Protein AF-A0A662RRH2-F1 (afdb_monomer_lite)

Foldseek 3Di:
DVVVCVVVVVVVVVVVVVVVCCVVPDDPDRVDDDFDWDDDLDPPDHDPPTDTDDDPFDLLDQVRLVVPDQDDPQWGWDDDVCFVVLCVVLVFSHWDWTWIDGPVDPGTDIDIRTHDPDPSSDDRPVPVQVVVVHDDPDDDDDDDDDDD

Structure (mmCIF, N/CA/C/O backbone):
data_AF-A0A662RRH2-F1
#
_entry.id   AF-A0A662RRH2-F1
#
loop_
_atom_site.group_PDB
_atom_site.id
_atom_site.type_symbol
_atom_site.label_atom_id
_atom_site.label_alt_id
_atom_site.label_comp_id
_atom_site.label_asym_id
_atom_site.label_entity_id
_atom_site.label_seq_id
_atom_site.pdbx_PDB_ins_code
_atom_site.Cartn_x
_atom_site.Cartn_y
_atom_site.Cartn_z
_atom_site.occupancy
_atom_site.B_iso_or_equiv
_atom_site.auth_seq_id
_atom_site.au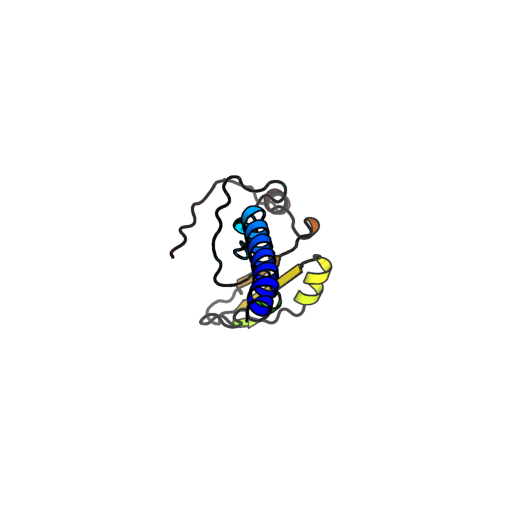th_comp_id
_atom_site.auth_asym_id
_atom_site.auth_atom_id
_atom_site.pdbx_PDB_model_num
ATOM 1 N N . MET A 1 1 ? 13.808 -11.171 -59.773 1.00 53.44 1 MET A N 1
ATOM 2 C CA . MET A 1 1 ? 13.860 -12.049 -58.580 1.00 53.44 1 MET A CA 1
ATOM 3 C C . MET A 1 1 ? 15.165 -11.929 -57.785 1.00 53.44 1 MET A C 1
ATOM 5 O O . MET A 1 1 ? 15.057 -11.710 -56.592 1.00 53.44 1 MET A O 1
ATOM 9 N N . ARG A 1 2 ? 16.370 -11.971 -58.386 1.00 56.31 2 ARG A N 1
ATOM 10 C CA . ARG A 1 2 ? 17.658 -11.872 -57.643 1.00 56.31 2 ARG A CA 1
ATOM 11 C C . ARG A 1 2 ? 17.871 -10.591 -56.809 1.00 56.31 2 ARG A C 1
ATOM 13 O O . ARG A 1 2 ? 18.280 -10.685 -55.663 1.00 56.31 2 ARG A O 1
ATOM 20 N N . ARG A 1 3 ? 17.532 -9.405 -57.332 1.00 57.44 3 ARG A N 1
ATOM 21 C CA . ARG A 1 3 ? 17.676 -8.138 -56.575 1.00 57.44 3 ARG A CA 1
ATOM 22 C C . ARG A 1 3 ? 16.740 -8.036 -55.365 1.00 57.44 3 ARG A C 1
ATOM 24 O O . ARG A 1 3 ? 17.117 -7.483 -54.342 1.00 57.44 3 ARG A O 1
ATOM 31 N N . PHE A 1 4 ? 15.549 -8.628 -55.471 1.00 59.72 4 PHE A N 1
ATOM 32 C CA . PHE A 1 4 ? 14.559 -8.642 -54.394 1.00 59.72 4 PHE A CA 1
ATOM 33 C C . PHE A 1 4 ? 14.983 -9.574 -53.248 1.00 59.72 4 PHE A C 1
ATOM 35 O O . PHE A 1 4 ? 14.686 -9.296 -52.100 1.00 59.72 4 PHE A O 1
ATOM 42 N N . SER A 1 5 ? 15.720 -10.660 -53.506 1.00 62.88 5 SER A N 1
ATOM 43 C CA . SER A 1 5 ? 16.259 -11.471 -52.405 1.00 62.88 5 SER A CA 1
ATOM 44 C C . SER A 1 5 ? 17.433 -10.784 -51.709 1.00 62.88 5 SER A C 1
ATOM 46 O O . SER A 1 5 ? 17.509 -10.819 -50.491 1.00 62.88 5 SER A O 1
ATOM 48 N N . GLU A 1 6 ? 18.331 -10.125 -52.445 1.00 68.56 6 GLU A N 1
ATOM 49 C CA . GLU A 1 6 ? 19.545 -9.522 -51.868 1.00 68.56 6 GLU A CA 1
ATOM 50 C C . GLU A 1 6 ? 19.249 -8.321 -50.958 1.00 68.56 6 GLU A C 1
ATOM 52 O O . GLU A 1 6 ? 19.783 -8.243 -49.848 1.00 68.56 6 GLU A O 1
ATOM 57 N N . GLU A 1 7 ? 18.365 -7.412 -51.381 1.00 68.50 7 GLU A N 1
ATOM 58 C CA . GLU A 1 7 ? 17.992 -6.244 -50.573 1.00 68.50 7 GLU A CA 1
ATOM 59 C C . GLU A 1 7 ? 17.231 -6.654 -49.306 1.00 68.50 7 GLU A C 1
ATOM 61 O O . GLU A 1 7 ? 17.549 -6.189 -48.208 1.00 68.50 7 GLU A O 1
ATOM 66 N N . TYR A 1 8 ? 16.291 -7.595 -49.423 1.00 81.38 8 TYR A N 1
ATOM 67 C CA . TYR A 1 8 ? 15.516 -8.070 -48.279 1.00 81.38 8 TYR A CA 1
ATOM 68 C C . TYR A 1 8 ? 16.349 -8.953 -47.345 1.00 81.38 8 TYR A C 1
ATOM 70 O O . TYR A 1 8 ? 16.210 -8.825 -46.133 1.00 81.38 8 TYR A O 1
ATOM 78 N N . CYS A 1 9 ? 17.272 -9.778 -47.852 1.00 82.50 9 CYS A N 1
ATOM 79 C CA . CYS A 1 9 ? 18.192 -10.548 -47.008 1.00 82.50 9 CYS A CA 1
ATOM 80 C C . CYS A 1 9 ? 19.077 -9.637 -46.152 1.00 82.50 9 CYS A C 1
ATOM 82 O O . CYS A 1 9 ? 19.326 -9.954 -44.990 1.00 82.50 9 CYS A O 1
ATOM 84 N N . ARG A 1 10 ? 19.516 -8.488 -46.683 1.00 84.75 10 ARG A N 1
ATOM 85 C CA . ARG A 1 10 ? 20.304 -7.520 -45.911 1.00 84.75 10 ARG A CA 1
ATOM 86 C C . ARG A 1 10 ? 19.478 -6.875 -44.799 1.00 84.75 10 ARG A C 1
ATOM 88 O O . ARG A 1 10 ? 19.954 -6.784 -43.671 1.00 84.75 10 ARG A O 1
ATOM 95 N N . VAL A 1 11 ? 18.242 -6.474 -45.092 1.00 88.44 11 VAL A N 1
ATOM 96 C CA . VAL A 1 11 ? 17.328 -5.886 -44.095 1.00 88.44 11 VAL A CA 1
ATOM 97 C C . VAL A 1 11 ? 16.951 -6.909 -43.019 1.00 88.44 11 VAL A C 1
ATOM 99 O O . VAL A 1 11 ? 17.036 -6.609 -41.830 1.00 88.44 11 VAL A O 1
ATOM 102 N N . ILE A 1 12 ? 16.611 -8.136 -43.420 1.00 89.69 12 ILE A N 1
ATOM 103 C CA . ILE A 1 12 ? 16.299 -9.243 -42.506 1.00 89.69 12 ILE A CA 1
ATOM 104 C C . ILE A 1 12 ? 17.511 -9.572 -41.629 1.00 89.69 12 ILE A C 1
ATOM 106 O O . ILE A 1 12 ? 17.362 -9.743 -40.422 1.00 89.69 12 ILE A O 1
ATOM 110 N N . GLY A 1 13 ? 18.715 -9.609 -42.207 1.00 91.19 13 GLY A N 1
ATOM 111 C CA . GLY A 1 13 ? 19.950 -9.862 -41.469 1.00 91.19 13 GLY A CA 1
ATOM 112 C C . GLY A 1 13 ? 20.236 -8.798 -40.410 1.00 91.19 13 GLY A C 1
ATOM 113 O O . GLY A 1 13 ? 20.569 -9.141 -39.278 1.00 91.19 13 GLY A O 1
ATOM 114 N N . VAL A 1 14 ? 20.048 -7.516 -40.741 1.00 92.12 14 VAL A N 1
ATOM 115 C CA . VAL A 1 14 ? 20.208 -6.419 -39.772 1.00 92.12 14 VAL A CA 1
ATOM 116 C C . VAL A 1 14 ? 19.163 -6.516 -38.660 1.00 92.12 14 VAL A C 1
ATOM 118 O O . VAL A 1 14 ? 19.530 -6.430 -37.494 1.00 92.12 14 VAL A O 1
ATOM 121 N N . LEU A 1 15 ? 17.892 -6.773 -38.988 1.00 93.00 15 LEU A N 1
ATOM 122 C CA . LEU A 1 15 ? 16.830 -6.930 -37.988 1.00 93.00 15 LEU A CA 1
ATOM 123 C C . LEU A 1 15 ? 17.087 -8.110 -37.041 1.00 93.00 15 LEU A C 1
ATOM 125 O O . LEU A 1 15 ? 16.934 -7.968 -35.828 1.00 93.00 15 LEU A O 1
ATOM 129 N N . LEU A 1 16 ? 17.521 -9.255 -37.576 1.00 94.19 16 LEU A N 1
ATOM 130 C CA . LEU A 1 16 ? 17.886 -10.425 -36.775 1.00 94.19 16 LEU A CA 1
ATOM 131 C C . LEU A 1 16 ? 19.080 -10.131 -35.869 1.00 94.19 16 LEU A C 1
ATOM 133 O O . LEU A 1 16 ? 19.048 -10.476 -34.690 1.00 94.19 16 LEU A O 1
ATOM 137 N N . LEU A 1 17 ? 20.107 -9.454 -36.386 1.00 93.81 17 LEU A N 1
ATOM 138 C CA . LEU A 1 17 ? 21.276 -9.075 -35.599 1.00 93.81 17 LEU A CA 1
ATOM 139 C C . LEU A 1 17 ? 20.898 -8.117 -34.464 1.00 93.81 17 LEU A C 1
ATOM 141 O O . LEU A 1 17 ? 21.334 -8.309 -33.333 1.00 93.81 17 LEU A O 1
ATOM 145 N N . THR A 1 18 ? 20.050 -7.121 -34.730 1.00 92.69 18 THR A N 1
ATOM 146 C CA . THR A 1 18 ? 19.539 -6.214 -33.696 1.00 92.69 18 THR A CA 1
ATOM 147 C C . THR A 1 18 ? 18.756 -6.975 -32.629 1.00 92.69 18 THR A C 1
ATOM 149 O O . THR A 1 18 ? 18.966 -6.737 -31.443 1.00 92.69 18 THR A O 1
ATOM 152 N N . PHE A 1 19 ? 17.906 -7.927 -33.019 1.00 90.94 19 PHE A N 1
ATOM 153 C CA . PHE A 1 19 ? 17.151 -8.748 -32.072 1.00 90.94 19 PHE A CA 1
ATOM 154 C C . PHE A 1 19 ? 18.069 -9.614 -31.196 1.00 90.94 19 PHE A C 1
ATOM 156 O O . PHE A 1 19 ? 17.891 -9.682 -29.981 1.00 90.94 19 PHE A O 1
ATOM 163 N N . VAL A 1 20 ? 19.101 -10.213 -31.795 1.00 91.94 20 VAL A N 1
ATOM 164 C CA . VAL A 1 20 ? 20.121 -11.001 -31.090 1.00 91.94 20 VAL A CA 1
ATOM 165 C C . VAL A 1 20 ? 20.913 -10.138 -30.107 1.00 91.94 20 VAL A C 1
ATOM 167 O O . VAL A 1 20 ? 21.099 -10.548 -28.964 1.00 91.94 20 VAL A O 1
ATOM 170 N N . ILE A 1 21 ? 21.327 -8.931 -30.505 1.00 90.88 21 ILE A N 1
ATOM 171 C CA . ILE A 1 21 ? 22.017 -7.978 -29.621 1.00 90.88 21 ILE A CA 1
ATOM 172 C C . ILE A 1 21 ? 21.102 -7.572 -28.462 1.00 90.88 21 ILE A C 1
ATOM 174 O O . ILE A 1 21 ? 21.534 -7.601 -27.314 1.00 90.88 21 ILE A O 1
ATOM 178 N N . ILE A 1 22 ? 19.832 -7.255 -28.727 1.00 86.44 22 ILE A N 1
ATOM 179 C CA . ILE A 1 22 ? 18.872 -6.929 -27.667 1.00 86.44 22 ILE A CA 1
ATOM 180 C C . ILE A 1 22 ? 18.759 -8.093 -26.682 1.00 86.44 22 ILE A C 1
ATOM 182 O O . ILE A 1 22 ? 18.821 -7.851 -25.486 1.00 86.44 22 ILE A O 1
ATOM 186 N N . ILE A 1 23 ? 18.660 -9.344 -27.137 1.00 84.00 23 ILE A N 1
ATOM 187 C CA . ILE A 1 23 ? 18.561 -10.506 -26.239 1.00 84.00 23 ILE A CA 1
ATOM 188 C C . ILE A 1 23 ? 19.855 -10.742 -25.450 1.00 84.00 23 ILE A C 1
ATOM 190 O O . ILE A 1 23 ? 19.785 -11.013 -24.257 1.00 84.00 23 ILE A O 1
ATOM 194 N N . LEU A 1 24 ? 21.022 -10.628 -26.090 1.00 84.38 24 LEU A N 1
ATOM 195 C CA . LEU A 1 24 ? 22.327 -10.840 -25.450 1.00 84.38 24 LEU A CA 1
ATOM 196 C C . LEU A 1 24 ? 22.642 -9.790 -24.383 1.00 84.38 24 LEU A C 1
ATOM 198 O O . LEU A 1 24 ? 23.256 -10.115 -23.370 1.00 84.38 24 LEU A O 1
ATOM 202 N N . PHE A 1 25 ? 22.246 -8.539 -24.622 1.00 81.44 25 PHE A N 1
ATOM 203 C CA . PHE A 1 25 ? 22.524 -7.420 -23.721 1.00 81.44 25 PHE A CA 1
ATOM 204 C C . PHE A 1 25 ? 21.362 -7.083 -22.785 1.00 81.44 25 PHE A C 1
ATOM 206 O O . PHE A 1 25 ? 21.538 -6.294 -21.858 1.00 81.44 25 PHE A O 1
ATOM 213 N N . SER A 1 26 ? 20.187 -7.679 -22.985 1.00 72.50 26 SER A N 1
ATOM 214 C CA . SER A 1 26 ? 19.101 -7.585 -22.017 1.00 72.50 26 SER A CA 1
ATOM 215 C C . SER A 1 26 ? 19.284 -8.631 -20.931 1.00 72.50 26 SER A C 1
ATOM 217 O O . SER A 1 26 ? 19.514 -9.809 -21.195 1.00 72.50 26 SER A O 1
ATOM 219 N N . THR A 1 27 ? 19.094 -8.228 -19.682 1.00 62.97 27 THR A N 1
ATOM 220 C CA . THR A 1 27 ? 18.923 -9.194 -18.600 1.00 62.97 27 THR A CA 1
ATOM 221 C C . THR A 1 27 ? 17.534 -9.844 -18.697 1.00 62.97 27 THR A C 1
ATOM 223 O O . THR A 1 27 ? 16.592 -9.218 -19.196 1.00 62.97 27 THR A O 1
ATOM 226 N N . PRO A 1 28 ? 17.336 -11.071 -18.174 1.00 60.78 28 PRO A N 1
ATOM 227 C CA . PRO A 1 28 ? 16.010 -11.698 -18.106 1.00 60.78 28 PRO A CA 1
ATOM 228 C C . PRO A 1 28 ? 14.945 -10.804 -17.445 1.00 60.78 28 PRO A C 1
ATOM 230 O O . PRO A 1 28 ? 13.773 -10.849 -17.815 1.00 60.78 28 PRO A 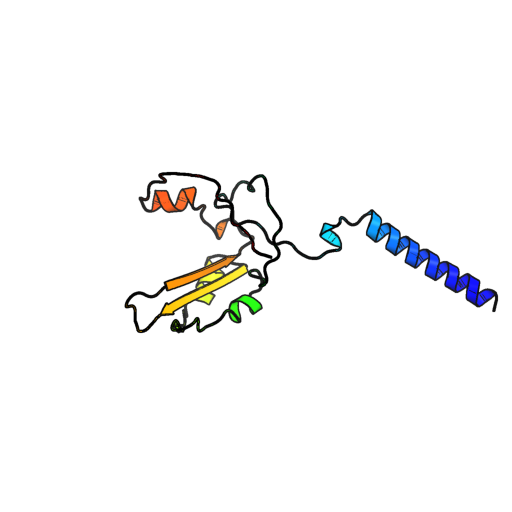O 1
ATOM 233 N N . SER A 1 29 ? 15.370 -9.936 -16.521 1.00 53.53 29 SER A N 1
ATOM 234 C CA . SER A 1 29 ? 14.537 -8.939 -15.840 1.00 53.53 29 SER A CA 1
ATOM 235 C C . SER A 1 29 ? 14.117 -7.740 -16.705 1.00 53.53 29 SER A C 1
ATOM 237 O O . SER A 1 29 ? 13.190 -7.028 -16.326 1.00 53.53 29 SER A O 1
ATOM 239 N N . MET A 1 30 ? 14.762 -7.505 -17.855 1.00 58.88 30 MET A N 1
ATOM 240 C CA . MET A 1 30 ? 14.405 -6.444 -18.809 1.00 58.88 30 MET A CA 1
ATOM 241 C C . MET A 1 30 ? 13.391 -6.906 -19.867 1.00 58.88 30 MET A C 1
ATOM 243 O O . MET A 1 30 ? 12.621 -6.084 -20.359 1.00 58.88 30 MET A O 1
ATOM 247 N N . ILE A 1 31 ? 13.366 -8.203 -20.207 1.00 59.72 31 ILE A N 1
ATOM 248 C CA . ILE A 1 31 ? 12.475 -8.769 -21.241 1.00 59.72 31 ILE A CA 1
ATOM 249 C C . ILE A 1 31 ? 11.162 -9.291 -20.635 1.00 59.72 31 ILE A C 1
ATOM 251 O O . ILE A 1 31 ? 10.097 -9.121 -21.229 1.00 59.72 31 ILE A O 1
ATOM 255 N N . LEU A 1 32 ? 11.200 -9.900 -19.443 1.00 56.91 32 LEU A N 1
ATOM 256 C CA . LEU A 1 32 ? 9.997 -10.327 -18.723 1.00 56.91 32 LEU A CA 1
ATOM 257 C C . LEU A 1 32 ? 9.619 -9.269 -17.680 1.00 56.91 32 LEU A C 1
ATOM 259 O O . LEU A 1 32 ? 10.307 -9.073 -16.682 1.00 56.91 32 LEU A O 1
ATOM 263 N N . ALA A 1 33 ? 8.510 -8.568 -17.917 1.00 49.69 33 ALA A N 1
ATOM 264 C CA . ALA A 1 33 ? 8.090 -7.451 -17.084 1.00 49.69 33 ALA A CA 1
ATOM 265 C C . ALA A 1 33 ? 7.739 -7.845 -15.629 1.00 49.69 33 ALA A C 1
ATOM 267 O O . ALA A 1 33 ? 6.796 -8.594 -15.381 1.00 49.69 33 ALA A O 1
ATOM 268 N N . LYS A 1 34 ? 8.432 -7.148 -14.716 1.00 51.75 34 LYS A N 1
ATOM 269 C CA . LYS A 1 34 ? 7.946 -6.469 -13.495 1.00 51.75 34 LYS A CA 1
ATOM 270 C C . LYS A 1 34 ? 7.593 -7.330 -12.277 1.00 51.75 34 LYS A C 1
ATOM 272 O O . LYS A 1 34 ? 6.446 -7.679 -12.014 1.00 51.75 34 LYS A O 1
ATOM 277 N N . SER A 1 35 ? 8.624 -7.533 -11.464 1.00 45.88 35 SER A N 1
ATOM 278 C CA . SER A 1 35 ? 8.574 -7.862 -10.041 1.00 45.88 35 SER A CA 1
ATOM 279 C C . SER A 1 35 ? 8.184 -6.664 -9.164 1.00 45.88 35 SER A C 1
ATOM 281 O O . SER A 1 35 ? 8.615 -5.544 -9.437 1.00 45.88 35 SER A O 1
ATOM 283 N N . VAL A 1 36 ? 7.465 -6.912 -8.063 1.00 53.44 36 VAL A N 1
ATOM 284 C CA . VAL A 1 36 ? 7.284 -5.953 -6.956 1.00 53.44 36 VAL A CA 1
ATOM 285 C C . VAL A 1 36 ? 7.956 -6.484 -5.687 1.00 53.44 36 VAL A C 1
ATOM 287 O O . VAL A 1 36 ? 8.004 -7.691 -5.450 1.00 53.44 36 VAL A O 1
ATOM 290 N N . THR A 1 37 ? 8.500 -5.534 -4.932 1.00 50.44 37 THR A N 1
ATOM 291 C CA . THR A 1 37 ? 9.424 -5.632 -3.801 1.00 50.44 37 THR A CA 1
ATOM 292 C C . THR A 1 37 ? 8.810 -6.234 -2.537 1.00 50.44 37 THR A C 1
ATOM 294 O O . THR A 1 37 ? 7.630 -6.054 -2.234 1.00 50.44 37 THR A O 1
ATOM 297 N N . THR A 1 38 ? 9.652 -6.917 -1.767 1.00 52.09 38 THR A N 1
ATOM 298 C CA . THR A 1 38 ? 9.361 -7.433 -0.427 1.00 52.09 38 THR A CA 1
ATOM 299 C C . THR A 1 38 ? 9.035 -6.317 0.572 1.00 52.09 38 THR A C 1
ATOM 301 O O . THR A 1 38 ? 9.653 -5.254 0.552 1.00 52.09 38 THR A O 1
ATOM 304 N N . ILE A 1 39 ? 8.099 -6.577 1.493 1.00 53.12 39 ILE A N 1
ATOM 305 C CA . ILE A 1 39 ? 7.789 -5.686 2.620 1.00 53.12 39 ILE A CA 1
ATOM 306 C C . ILE A 1 39 ? 8.861 -5.901 3.695 1.00 53.12 39 ILE A C 1
ATOM 308 O O . ILE A 1 39 ? 8.756 -6.802 4.524 1.00 53.12 39 ILE A O 1
ATOM 312 N N . GLY A 1 40 ? 9.923 -5.099 3.651 1.00 55.97 40 GLY A N 1
ATOM 313 C CA . GLY A 1 40 ? 10.868 -4.964 4.755 1.00 55.97 40 GLY A CA 1
ATOM 314 C C . GLY A 1 40 ? 10.373 -3.906 5.739 1.00 55.97 40 GLY A C 1
ATOM 315 O O . GLY A 1 40 ? 9.940 -2.834 5.326 1.00 55.97 40 GLY A O 1
ATOM 316 N N . ALA A 1 41 ? 10.437 -4.188 7.042 1.00 59.41 41 ALA A N 1
ATOM 317 C CA . ALA A 1 41 ? 10.204 -3.166 8.065 1.00 59.41 41 ALA A CA 1
ATOM 318 C C . ALA A 1 41 ? 11.395 -2.196 8.199 1.00 59.41 41 ALA A C 1
ATOM 320 O O . ALA A 1 41 ? 11.252 -1.134 8.790 1.00 59.41 41 ALA A O 1
ATOM 321 N N . GLU A 1 42 ? 12.566 -2.544 7.659 1.00 64.31 42 GLU A N 1
ATOM 322 C CA . GLU A 1 42 ? 13.736 -1.667 7.6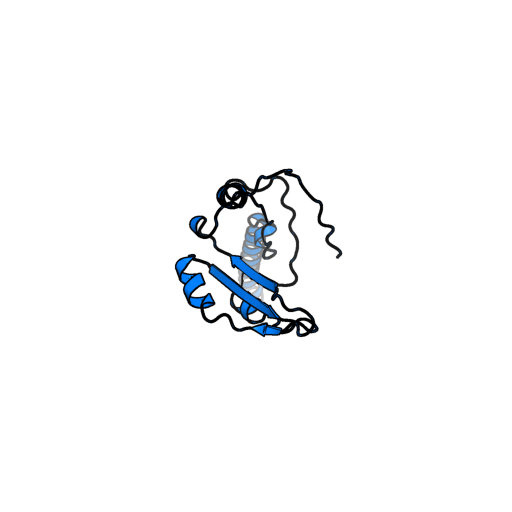28 1.00 64.31 42 GLU A CA 1
ATOM 323 C C . GLU A 1 42 ? 13.774 -0.888 6.306 1.00 64.31 42 GLU A C 1
ATOM 325 O O . GLU A 1 42 ? 13.771 -1.478 5.228 1.00 64.31 42 GLU A O 1
ATOM 330 N N . LEU A 1 43 ? 13.810 0.444 6.393 1.00 63.22 43 LEU A N 1
ATOM 331 C CA . LEU A 1 43 ? 13.822 1.347 5.232 1.00 63.22 43 LEU A CA 1
ATOM 332 C C . LEU A 1 43 ? 15.243 1.617 4.714 1.00 63.22 43 LEU A C 1
ATOM 334 O O . LEU A 1 43 ? 15.425 2.087 3.588 1.00 63.22 43 LEU A O 1
ATOM 338 N N . SER A 1 44 ? 16.253 1.379 5.553 1.00 58.88 44 SER A N 1
ATOM 339 C CA . SER A 1 44 ? 17.636 1.781 5.289 1.00 58.88 44 SER A CA 1
ATOM 340 C C . SER A 1 44 ? 18.404 0.744 4.470 1.00 58.88 44 SER A C 1
ATOM 342 O O . SER A 1 44 ? 19.242 1.121 3.651 1.00 58.88 44 SER A O 1
ATOM 344 N N . HIS A 1 45 ? 18.097 -0.543 4.653 1.00 58.09 45 HIS A N 1
ATOM 345 C CA . HIS A 1 45 ? 18.779 -1.664 4.007 1.00 58.09 45 HIS A 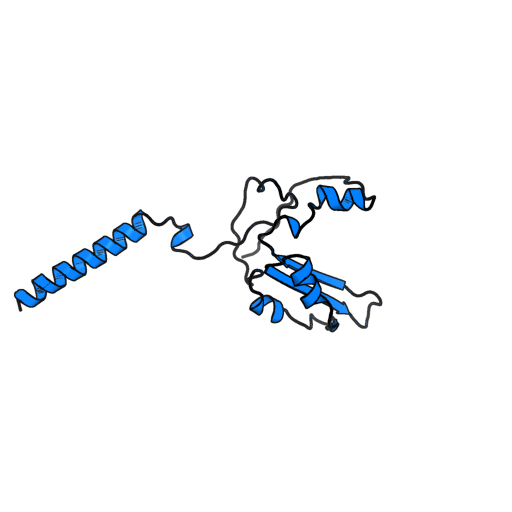CA 1
ATOM 346 C C . HIS A 1 45 ? 17.749 -2.683 3.504 1.00 58.09 45 HIS A C 1
ATOM 348 O O . HIS A 1 45 ? 16.834 -3.046 4.241 1.00 58.09 45 HIS A O 1
ATOM 354 N N . GLY A 1 46 ? 17.907 -3.148 2.260 1.00 56.19 46 GLY A N 1
ATOM 355 C CA . GLY A 1 46 ? 17.086 -4.229 1.705 1.00 56.19 46 GLY A CA 1
ATOM 356 C C . GLY A 1 46 ? 17.290 -5.527 2.487 1.00 56.19 46 GLY A C 1
ATOM 357 O O . GLY A 1 46 ? 18.395 -5.814 2.959 1.00 56.19 46 GLY A O 1
ATOM 358 N N . ALA A 1 47 ? 16.227 -6.310 2.655 1.00 57.72 47 ALA A N 1
ATOM 359 C CA . ALA A 1 47 ? 16.325 -7.588 3.345 1.00 57.72 47 ALA A CA 1
ATOM 360 C C . ALA A 1 47 ? 17.154 -8.566 2.496 1.00 57.72 47 ALA A C 1
ATOM 362 O O . ALA A 1 47 ? 16.891 -8.758 1.313 1.00 57.72 47 ALA A O 1
ATOM 363 N N . SER A 1 48 ? 18.162 -9.216 3.083 1.00 54.25 48 SER A N 1
ATOM 364 C CA . SER A 1 48 ? 18.928 -10.243 2.371 1.00 54.25 48 SER A CA 1
ATOM 365 C C . SER A 1 48 ? 18.057 -11.477 2.092 1.00 54.25 48 SER A C 1
ATOM 367 O O . SER A 1 48 ? 17.543 -12.096 3.031 1.00 54.25 48 SER A O 1
ATOM 369 N N . GLY A 1 49 ? 17.917 -11.845 0.811 1.00 56.34 49 GLY A N 1
ATOM 370 C CA . GLY A 1 49 ? 17.135 -13.008 0.361 1.00 56.34 49 GLY A CA 1
ATOM 371 C C . GLY A 1 49 ? 15.761 -12.679 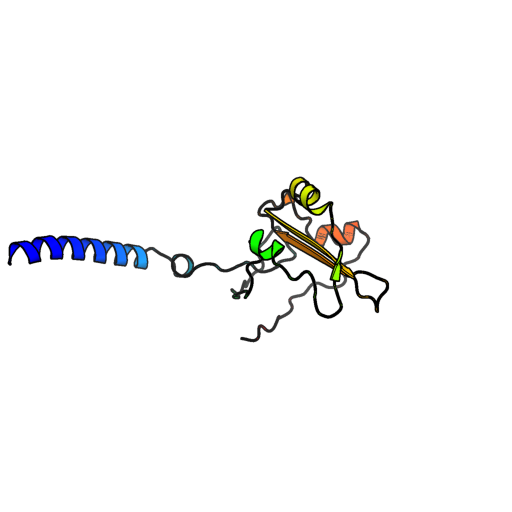-0.236 1.00 56.34 49 GLY A C 1
ATOM 372 O O . GLY A 1 49 ? 14.809 -13.429 -0.025 1.00 56.34 49 GLY A O 1
ATOM 373 N N . GLU A 1 50 ? 15.633 -11.563 -0.956 1.00 58.34 50 GLU A N 1
ATOM 374 C CA . GLU A 1 50 ? 14.380 -11.187 -1.620 1.00 58.34 50 GLU A CA 1
ATOM 375 C C . GLU A 1 50 ? 13.951 -12.258 -2.634 1.00 58.34 50 GLU A C 1
ATOM 377 O O . GLU A 1 50 ? 14.719 -12.664 -3.506 1.00 58.34 50 GLU A O 1
ATOM 382 N N . THR A 1 51 ? 12.709 -12.728 -2.511 1.00 52.34 51 THR A N 1
ATOM 383 C CA . THR A 1 51 ? 12.116 -13.690 -3.444 1.00 52.34 51 THR A CA 1
ATOM 384 C C . THR A 1 51 ? 11.024 -13.003 -4.243 1.00 52.34 51 THR A C 1
ATOM 386 O O . THR A 1 51 ? 10.104 -12.400 -3.689 1.00 52.34 51 THR A O 1
ATOM 389 N N . PHE A 1 52 ? 11.125 -13.110 -5.563 1.00 56.59 52 PHE A N 1
ATOM 390 C CA . PHE A 1 52 ? 10.170 -12.519 -6.483 1.00 56.59 52 PHE A CA 1
ATOM 391 C C . PHE A 1 52 ? 8.866 -13.311 -6.490 1.00 56.59 52 PHE A C 1
ATOM 393 O O . PHE A 1 52 ? 8.839 -14.482 -6.862 1.00 56.59 52 PHE A O 1
ATOM 400 N N . VAL A 1 53 ? 7.773 -12.651 -6.113 1.00 55.50 53 VAL A N 1
ATOM 401 C CA . VAL A 1 53 ? 6.427 -13.228 -6.150 1.00 55.50 53 VAL A CA 1
ATOM 402 C C . VAL A 1 53 ? 5.541 -12.433 -7.097 1.00 55.50 53 VAL A C 1
ATOM 404 O O . VAL A 1 53 ? 5.595 -11.202 -7.155 1.00 55.50 53 VAL A O 1
ATOM 407 N N . ARG A 1 54 ? 4.705 -13.139 -7.861 1.00 57.00 54 ARG A N 1
ATOM 408 C CA . ARG A 1 54 ? 3.731 -12.505 -8.748 1.00 57.00 54 ARG A CA 1
ATOM 409 C C . ARG A 1 54 ? 2.478 -12.161 -7.951 1.00 57.00 54 ARG A C 1
ATOM 411 O O . ARG A 1 54 ? 1.718 -13.047 -7.572 1.00 57.00 54 ARG A O 1
ATOM 418 N N . ALA A 1 55 ? 2.229 -10.874 -7.739 1.00 60.81 55 ALA A N 1
ATOM 419 C CA . ALA A 1 55 ? 0.950 -10.427 -7.208 1.00 60.81 55 ALA A CA 1
ATOM 420 C C . ALA A 1 55 ? -0.135 -10.518 -8.296 1.00 60.81 55 ALA A C 1
ATOM 422 O O . ALA A 1 55 ? 0.083 -10.148 -9.450 1.00 60.81 55 ALA A O 1
ATOM 423 N N . LYS A 1 56 ? -1.332 -10.988 -7.924 1.00 65.69 56 LYS A N 1
ATOM 424 C CA . LYS A 1 56 ? -2.517 -10.964 -8.804 1.00 65.69 56 LYS A CA 1
ATOM 425 C C . LYS A 1 56 ? -3.021 -9.535 -9.056 1.00 65.69 56 LYS A C 1
ATOM 427 O O . LYS A 1 56 ? -3.760 -9.306 -10.008 1.00 65.69 56 LYS A O 1
ATOM 432 N N . LEU A 1 57 ? -2.644 -8.596 -8.190 1.00 65.50 57 LEU A N 1
ATOM 433 C CA . LEU A 1 57 ? -3.085 -7.210 -8.208 1.00 65.50 57 LEU A CA 1
ATOM 434 C C . LEU A 1 57 ? -1.865 -6.290 -8.116 1.00 65.50 57 LEU A C 1
ATOM 436 O O . LEU A 1 57 ? -0.964 -6.540 -7.317 1.00 65.50 57 LEU A O 1
ATOM 440 N N . ASP A 1 58 ? -1.837 -5.243 -8.934 1.00 73.25 58 ASP A N 1
ATOM 441 C CA . ASP A 1 58 ? -0.763 -4.251 -8.915 1.00 73.25 58 ASP A CA 1
ATOM 442 C C . ASP A 1 58 ? -1.095 -3.148 -7.901 1.00 73.25 58 ASP A C 1
ATOM 444 O O . ASP A 1 58 ? -1.922 -2.266 -8.151 1.00 73.25 58 ASP A O 1
ATOM 448 N N . PHE A 1 59 ? -0.451 -3.242 -6.736 1.00 73.25 59 PHE A N 1
ATOM 449 C CA . PHE A 1 59 ? -0.596 -2.309 -5.619 1.00 73.25 59 PHE A CA 1
ATOM 450 C C . PHE A 1 59 ? 0.061 -0.940 -5.858 1.00 73.25 59 PHE A C 1
ATOM 452 O O . PHE A 1 59 ? -0.249 0.003 -5.132 1.00 73.25 59 PHE A O 1
ATOM 459 N N . GLY A 1 60 ? 0.887 -0.806 -6.903 1.00 74.62 60 GLY A N 1
ATOM 460 C CA . GLY A 1 60 ? 1.529 0.450 -7.297 1.00 74.62 60 GLY A CA 1
ATOM 461 C C . GLY A 1 60 ? 0.716 1.310 -8.258 1.00 74.62 60 GLY A C 1
ATOM 462 O O . GLY A 1 60 ? 1.139 2.413 -8.604 1.00 74.62 60 GLY A O 1
ATOM 463 N N . SER A 1 61 ? -0.466 0.854 -8.674 1.00 81.44 61 SER A N 1
ATOM 464 C CA . SER A 1 61 ? -1.358 1.619 -9.543 1.00 81.44 61 SER A CA 1
ATOM 465 C C . SER A 1 61 ? -2.478 2.295 -8.754 1.00 81.44 61 SER A C 1
ATOM 467 O O . SER A 1 61 ? -3.338 1.643 -8.159 1.00 81.44 61 SER A O 1
ATOM 469 N N . ASN A 1 62 ? -2.541 3.629 -8.831 1.00 80.88 62 ASN A N 1
ATOM 470 C CA . ASN A 1 62 ? -3.659 4.408 -8.287 1.00 80.88 62 ASN A CA 1
ATOM 471 C C . ASN A 1 62 ? -5.017 4.008 -8.884 1.00 80.88 62 ASN A C 1
ATOM 473 O O . ASN A 1 62 ? -6.048 4.170 -8.232 1.00 80.88 62 ASN A O 1
ATOM 477 N N . GLU A 1 63 ? -5.045 3.538 -10.130 1.00 83.75 63 GLU A N 1
ATOM 478 C CA . GLU A 1 63 ? -6.272 3.078 -10.781 1.00 83.75 63 GLU A CA 1
ATOM 479 C C . GLU A 1 63 ? -6.746 1.757 -10.167 1.00 83.75 63 GLU A C 1
ATOM 481 O O . GLU A 1 63 ? -7.887 1.660 -9.707 1.00 83.75 63 GLU A O 1
ATOM 486 N N . HIS A 1 64 ? -5.845 0.780 -10.033 1.00 83.75 64 HIS A N 1
ATOM 487 C CA . HIS A 1 64 ? -6.155 -0.495 -9.384 1.00 83.75 64 HIS A CA 1
ATOM 488 C C . HIS A 1 64 ? -6.525 -0.319 -7.906 1.00 83.75 64 HIS A C 1
ATOM 490 O O . HIS A 1 64 ? -7.446 -0.976 -7.419 1.00 83.75 64 HIS A O 1
ATOM 496 N N . MET A 1 65 ? -5.873 0.603 -7.190 1.00 84.88 65 MET A N 1
ATOM 497 C CA . MET A 1 65 ? -6.219 0.912 -5.798 1.00 84.88 65 MET A CA 1
ATOM 498 C C . MET A 1 65 ? -7.597 1.553 -5.662 1.00 84.88 65 MET A C 1
ATOM 500 O O . MET A 1 65 ? -8.350 1.215 -4.745 1.00 84.88 65 MET A O 1
ATOM 504 N N . ARG A 1 66 ? -7.989 2.431 -6.590 1.00 82.19 66 ARG A N 1
ATOM 505 C CA . ARG A 1 66 ? -9.358 2.968 -6.624 1.00 82.19 66 ARG A CA 1
ATOM 506 C C . ARG A 1 66 ? -10.390 1.871 -6.879 1.00 82.19 66 ARG A C 1
ATOM 508 O O . ARG A 1 66 ? -11.440 1.882 -6.235 1.00 82.19 66 ARG A O 1
ATOM 515 N N . ALA A 1 67 ? -10.061 0.904 -7.735 1.00 86.94 67 ALA A N 1
ATOM 516 C CA . ALA A 1 67 ? -10.897 -0.258 -8.032 1.00 86.94 67 ALA A CA 1
ATOM 517 C C . ALA A 1 67 ? -10.944 -1.309 -6.906 1.00 86.94 67 ALA A C 1
ATOM 519 O O . ALA A 1 67 ? -11.757 -2.233 -6.976 1.00 86.94 67 ALA A O 1
ATOM 520 N N . PHE A 1 68 ? -10.121 -1.179 -5.854 1.00 87.62 68 PHE A N 1
ATOM 521 C CA . PHE A 1 68 ? -10.143 -2.103 -4.721 1.00 87.62 68 PHE A CA 1
ATOM 522 C C . PHE A 1 68 ? -11.575 -2.224 -4.158 1.00 87.62 68 PHE A C 1
ATOM 524 O O . PHE A 1 68 ? -12.281 -1.207 -4.082 1.00 87.62 68 PHE A O 1
ATOM 531 N N . PRO A 1 69 ? -12.047 -3.418 -3.752 1.00 89.75 69 PRO A N 1
ATOM 532 C CA . PRO A 1 69 ? -13.452 -3.633 -3.407 1.00 89.75 69 PRO A CA 1
ATOM 533 C C . PRO A 1 69 ? -13.953 -2.722 -2.286 1.00 89.75 69 PRO A C 1
ATOM 535 O O . PRO A 1 69 ? -13.383 -2.680 -1.204 1.00 89.75 69 PRO A O 1
ATOM 538 N N . ARG A 1 70 ? -15.053 -2.001 -2.520 1.00 90.75 70 ARG A N 1
ATOM 539 C CA . ARG A 1 70 ? -15.729 -1.181 -1.489 1.00 90.75 70 ARG A CA 1
ATOM 540 C C . ARG A 1 70 ? -16.554 -2.021 -0.504 1.00 90.75 70 ARG A C 1
ATOM 542 O O . ARG A 1 70 ? -16.910 -1.561 0.578 1.00 90.75 70 ARG A O 1
ATOM 549 N N . LYS A 1 71 ? -16.837 -3.274 -0.866 1.00 93.19 71 LYS A N 1
ATOM 550 C CA . LYS A 1 71 ? -17.558 -4.255 -0.052 1.00 93.19 71 LYS A CA 1
ATOM 551 C C . LYS A 1 71 ? -16.772 -5.563 -0.009 1.00 93.19 71 LYS A C 1
ATOM 553 O O . LYS A 1 71 ? -16.377 -6.066 -1.057 1.00 93.19 71 LYS A O 1
ATOM 558 N N . ILE A 1 72 ? -16.587 -6.119 1.185 1.00 91.62 72 ILE A N 1
ATOM 559 C CA . ILE A 1 72 ? -15.906 -7.400 1.417 1.00 91.62 72 ILE A CA 1
ATOM 560 C C . ILE A 1 72 ? -16.799 -8.229 2.345 1.00 91.62 72 ILE A C 1
ATOM 562 O O . ILE A 1 72 ? -16.866 -7.987 3.548 1.00 91.62 72 ILE A O 1
ATOM 566 N N . GLY A 1 73 ? -17.564 -9.170 1.788 1.00 92.44 73 GLY A N 1
ATOM 567 C CA . GLY A 1 73 ? -18.607 -9.868 2.548 1.00 92.44 73 GLY A CA 1
ATOM 568 C C . GLY A 1 73 ? -19.624 -8.882 3.145 1.00 92.44 73 GLY A C 1
ATOM 569 O O . GLY A 1 73 ? -20.265 -8.129 2.410 1.00 92.44 73 GLY A O 1
ATOM 570 N N . ASN A 1 74 ? -19.742 -8.862 4.476 1.00 93.44 74 ASN A N 1
ATOM 571 C CA . ASN A 1 74 ? -20.622 -7.944 5.220 1.00 93.44 74 ASN A CA 1
ATOM 572 C C . ASN A 1 74 ? -19.953 -6.617 5.613 1.00 93.44 74 ASN A C 1
ATOM 574 O O . ASN A 1 74 ? -20.580 -5.778 6.258 1.00 93.44 74 ASN A O 1
ATOM 578 N N . TRP A 1 75 ? -18.693 -6.419 5.231 1.00 94.44 75 TRP A N 1
ATOM 579 C CA . TRP A 1 75 ? -17.967 -5.179 5.453 1.00 94.44 75 TRP A CA 1
ATOM 580 C C . TRP A 1 75 ? -18.220 -4.205 4.307 1.00 94.44 75 TRP A C 1
ATOM 582 O O . TRP A 1 75 ? -18.127 -4.584 3.139 1.00 94.44 75 TRP A O 1
ATOM 592 N N . ARG A 1 76 ? -18.509 -2.945 4.631 1.00 93.69 76 ARG A N 1
ATOM 593 C CA . ARG A 1 76 ? -18.682 -1.854 3.666 1.00 93.69 76 ARG A CA 1
ATOM 594 C C . ARG A 1 76 ? -17.789 -0.686 4.047 1.00 93.69 76 ARG A C 1
ATOM 596 O O . ARG A 1 76 ? -17.689 -0.356 5.231 1.00 93.69 76 ARG A O 1
ATOM 603 N N . ASP A 1 77 ? -17.147 -0.087 3.055 1.00 88.62 77 ASP A N 1
ATOM 604 C CA . ASP A 1 77 ? -16.342 1.104 3.266 1.00 88.62 77 ASP A CA 1
ATOM 605 C C . ASP A 1 77 ? -17.197 2.278 3.757 1.00 88.62 77 ASP A C 1
ATOM 607 O O . ASP A 1 77 ? -18.379 2.422 3.439 1.00 88.62 77 ASP A O 1
ATOM 611 N N . ARG A 1 78 ? -16.566 3.140 4.543 1.00 79.19 78 ARG A N 1
ATOM 612 C CA . ARG A 1 78 ? -16.984 4.518 4.739 1.00 79.19 78 ARG A CA 1
ATOM 613 C C . ARG A 1 78 ? -15.992 5.396 4.001 1.00 79.19 78 ARG A C 1
ATOM 615 O O . ARG A 1 78 ? -14.780 5.188 4.097 1.00 79.19 78 ARG A O 1
ATOM 622 N N . GLU A 1 79 ? -16.522 6.345 3.242 1.00 66.88 79 GLU A N 1
ATOM 623 C CA . GLU A 1 79 ? -15.713 7.285 2.481 1.00 66.88 79 GLU A CA 1
ATOM 624 C C . GLU A 1 79 ? -14.838 8.110 3.426 1.00 66.88 79 GLU A C 1
ATOM 626 O O . GLU A 1 79 ? -15.323 8.712 4.383 1.00 66.88 79 GLU A O 1
ATOM 631 N N . TYR A 1 80 ? -13.533 8.114 3.159 1.00 71.38 80 TYR A N 1
ATOM 632 C CA . TYR A 1 80 ? -12.569 8.890 3.922 1.00 71.38 80 TYR A CA 1
ATOM 633 C C . TYR A 1 80 ? -12.174 10.127 3.112 1.00 71.38 80 TYR A C 1
ATOM 635 O O . TYR A 1 80 ? -11.217 10.113 2.337 1.00 71.38 80 TYR A O 1
ATOM 643 N N . SER A 1 81 ? -12.935 11.209 3.280 1.00 68.56 81 SER A N 1
ATOM 644 C CA . SER A 1 81 ? -12.814 12.447 2.489 1.00 68.56 81 SER A CA 1
ATOM 645 C C . SER A 1 81 ? -11.426 13.102 2.551 1.00 68.56 81 SER A C 1
ATOM 647 O O . SER A 1 81 ? -11.021 13.800 1.623 1.00 68.56 81 SER A O 1
ATOM 649 N N . ALA A 1 82 ? -10.654 12.850 3.611 1.00 74.19 82 ALA A N 1
ATOM 650 C CA . ALA A 1 82 ? -9.322 13.423 3.790 1.00 74.19 82 ALA A CA 1
ATOM 651 C C . ALA A 1 82 ? -8.189 12.650 3.085 1.00 74.19 82 ALA A C 1
ATOM 653 O O . ALA A 1 82 ? -7.049 13.114 3.113 1.00 74.19 82 ALA A O 1
ATOM 654 N N . ALA A 1 83 ? -8.465 11.518 2.421 1.00 74.44 83 ALA A N 1
ATOM 655 C CA . ALA A 1 83 ? -7.428 10.693 1.793 1.00 74.44 83 ALA A CA 1
ATOM 656 C C . ALA A 1 83 ? -6.615 11.479 0.746 1.00 74.44 83 ALA A C 1
ATOM 658 O O . ALA A 1 83 ? -5.390 11.508 0.808 1.00 74.44 83 ALA A O 1
ATOM 659 N N . THR A 1 84 ? -7.269 12.223 -0.150 1.00 76.62 84 THR A N 1
ATOM 660 C CA . THR A 1 84 ? -6.585 13.005 -1.199 1.00 76.62 84 THR A CA 1
ATOM 661 C C . THR A 1 84 ? -5.643 14.070 -0.634 1.00 76.62 84 THR A C 1
ATOM 663 O O . THR A 1 84 ? -4.570 14.317 -1.184 1.00 76.62 84 THR A O 1
ATOM 666 N N . ARG A 1 85 ? -6.026 14.713 0.477 1.00 82.25 85 ARG A N 1
ATOM 667 C CA . ARG A 1 85 ? -5.171 15.695 1.155 1.00 82.25 85 ARG A CA 1
ATOM 668 C C . ARG A 1 85 ? -3.985 15.007 1.827 1.00 82.25 85 ARG A C 1
ATOM 670 O O . ARG A 1 85 ? -2.870 15.511 1.728 1.00 82.25 85 ARG A O 1
ATOM 677 N N . LEU A 1 86 ? -4.219 13.858 2.461 1.00 81.62 86 LEU A N 1
ATOM 678 C CA . LEU A 1 86 ? -3.174 13.069 3.111 1.00 81.62 86 LEU A CA 1
ATOM 679 C C . LEU A 1 86 ? -2.108 12.606 2.111 1.00 81.62 86 LEU A C 1
ATOM 681 O O . LEU A 1 86 ? -0.925 12.718 2.406 1.00 81.62 86 LEU A O 1
ATOM 685 N N . ALA A 1 87 ? -2.515 12.164 0.916 1.00 81.56 87 ALA A N 1
ATOM 686 C CA . ALA A 1 87 ? -1.589 11.717 -0.129 1.00 81.56 87 ALA A CA 1
ATOM 687 C C . ALA A 1 87 ? -0.563 12.801 -0.486 1.00 81.56 87 ALA A C 1
ATOM 689 O O . ALA A 1 87 ? 0.630 12.525 -0.578 1.00 81.56 87 ALA A O 1
ATOM 690 N N . LYS A 1 88 ? -1.027 14.052 -0.619 1.00 83.94 88 LYS A N 1
ATOM 691 C CA . LYS A 1 88 ? -0.163 15.200 -0.921 1.00 83.94 88 LYS A CA 1
ATOM 692 C C . LYS A 1 88 ? 0.811 15.505 0.211 1.00 83.94 88 LYS A C 1
ATOM 694 O O . LYS A 1 88 ? 1.984 15.721 -0.056 1.00 83.94 88 LYS A O 1
ATOM 699 N N . VAL A 1 89 ? 0.327 15.522 1.455 1.00 84.94 89 VAL A N 1
ATOM 700 C CA . VAL A 1 89 ? 1.159 15.821 2.636 1.00 84.94 89 VAL A CA 1
ATOM 701 C C . VAL A 1 89 ? 2.229 14.753 2.841 1.00 84.94 89 VAL A C 1
ATOM 703 O O . VAL A 1 89 ? 3.365 15.073 3.166 1.00 84.94 89 VAL A O 1
ATOM 706 N N . LEU A 1 90 ? 1.878 13.488 2.621 1.00 83.00 90 LEU A N 1
ATOM 707 C CA . LEU A 1 90 ? 2.800 12.369 2.774 1.00 83.00 90 LEU A CA 1
ATOM 708 C C . LEU A 1 90 ? 3.749 12.209 1.586 1.00 83.00 90 LEU A C 1
ATOM 710 O O . LEU A 1 90 ? 4.601 11.334 1.642 1.00 83.00 90 LEU A O 1
ATOM 714 N N . HIS A 1 91 ? 3.616 12.998 0.513 1.00 85.50 91 HIS A N 1
ATOM 715 C CA . HIS A 1 91 ? 4.320 12.763 -0.754 1.00 85.50 91 HIS A CA 1
ATOM 716 C C . HIS A 1 91 ? 4.162 11.315 -1.250 1.00 85.50 91 HIS A C 1
ATOM 718 O O . HIS A 1 91 ? 5.122 10.711 -1.716 1.00 85.50 91 HIS A O 1
ATOM 724 N N . ALA A 1 92 ? 2.969 10.737 -1.085 1.00 85.12 92 ALA A N 1
ATOM 725 C CA . ALA A 1 92 ? 2.703 9.356 -1.464 1.00 85.12 92 ALA A CA 1
ATOM 726 C C . ALA A 1 92 ? 2.375 9.256 -2.959 1.00 85.12 92 ALA A C 1
ATOM 728 O O . ALA A 1 92 ? 1.487 9.957 -3.449 1.00 85.12 92 ALA A O 1
ATOM 729 N N . ASP A 1 93 ? 3.051 8.342 -3.654 1.00 85.19 93 ASP A N 1
ATOM 730 C CA . ASP A 1 93 ? 2.774 8.008 -5.054 1.00 85.19 93 ASP A CA 1
ATOM 731 C C . ASP A 1 93 ? 1.419 7.300 -5.184 1.00 85.19 93 ASP A C 1
ATOM 733 O O . ASP A 1 93 ? 0.653 7.562 -6.111 1.00 85.19 93 ASP A O 1
ATOM 737 N N . VAL A 1 94 ? 1.097 6.429 -4.222 1.00 86.00 94 VAL A N 1
ATOM 738 C CA . VAL A 1 94 ? -0.185 5.722 -4.124 1.00 86.00 94 VAL A CA 1
ATOM 739 C C . VAL A 1 94 ? -0.695 5.798 -2.694 1.00 86.00 94 VAL A C 1
ATOM 741 O O . VAL A 1 94 ? 0.039 5.511 -1.748 1.00 86.00 94 VAL A O 1
ATOM 744 N N . LEU A 1 95 ? -1.973 6.142 -2.536 1.00 86.38 95 LEU A N 1
ATOM 745 C CA . LEU A 1 95 ? -2.656 6.111 -1.248 1.00 86.38 95 LEU A CA 1
ATOM 746 C C . LEU A 1 95 ? -4.064 5.538 -1.403 1.00 86.38 95 LEU A C 1
ATOM 748 O O . LEU A 1 95 ? -4.895 6.079 -2.133 1.00 86.38 95 LEU A O 1
ATOM 752 N N . LEU A 1 96 ? -4.361 4.502 -0.626 1.00 86.62 96 LEU A N 1
ATOM 753 C CA . LEU A 1 96 ? -5.717 4.046 -0.367 1.00 86.62 96 LEU A CA 1
ATOM 754 C C . LEU A 1 96 ? -5.929 4.002 1.137 1.00 86.62 96 LEU A C 1
ATOM 756 O O . LEU A 1 96 ? -5.234 3.277 1.837 1.00 86.62 96 LEU A O 1
ATOM 760 N N . MET A 1 97 ? -6.920 4.730 1.632 1.00 86.94 97 MET A N 1
ATOM 761 C CA . MET A 1 97 ? -7.308 4.661 3.034 1.00 86.94 97 MET A CA 1
ATOM 762 C C . MET A 1 97 ? -8.814 4.484 3.128 1.00 86.94 97 MET A C 1
ATOM 764 O O . MET A 1 97 ? -9.576 5.279 2.575 1.00 86.94 97 MET A O 1
ATOM 768 N N . ARG A 1 98 ? -9.243 3.415 3.798 1.00 87.81 98 ARG A N 1
ATOM 769 C CA . ARG A 1 98 ? -10.655 3.064 3.962 1.00 87.81 98 ARG A CA 1
ATOM 770 C C . ARG A 1 98 ? -10.924 2.577 5.371 1.00 87.81 98 ARG A C 1
ATOM 772 O O . ARG A 1 98 ? -10.129 1.838 5.939 1.00 87.81 98 ARG A O 1
ATOM 779 N N . ALA A 1 99 ? -12.082 2.944 5.901 1.00 89.50 99 ALA A N 1
ATOM 780 C CA . ALA A 1 99 ? -12.617 2.357 7.118 1.00 89.50 99 ALA A CA 1
ATOM 781 C C . ALA A 1 99 ? -13.747 1.405 6.729 1.00 89.50 99 ALA A C 1
ATOM 783 O O . ALA A 1 99 ? -14.789 1.843 6.247 1.00 89.50 99 ALA A O 1
ATOM 784 N N . TYR A 1 100 ? -13.548 0.106 6.909 1.00 92.19 100 TYR A N 1
ATOM 785 C CA . TYR A 1 100 ? -14.586 -0.888 6.687 1.00 92.19 100 TYR A CA 1
ATOM 786 C C . TYR A 1 100 ? -15.402 -1.067 7.961 1.00 92.19 100 TYR A C 1
ATOM 788 O O . TYR A 1 100 ? -14.860 -1.344 9.026 1.00 92.19 100 TYR A O 1
ATOM 796 N N . SER A 1 101 ? -16.720 -0.944 7.847 1.00 92.50 101 SER A N 1
ATOM 797 C CA . SER A 1 101 ? -17.658 -1.190 8.944 1.00 92.50 101 SER A CA 1
ATOM 798 C C . SER A 1 101 ? -18.521 -2.409 8.648 1.00 92.50 101 SER A C 1
ATOM 800 O O . SER A 1 101 ? -18.870 -2.665 7.494 1.00 92.50 101 SER A O 1
ATOM 802 N N . ASN A 1 102 ? -18.854 -3.165 9.688 1.00 93.31 102 ASN A N 1
ATOM 803 C CA . ASN A 1 102 ? -19.714 -4.338 9.607 1.00 93.31 102 ASN A CA 1
ATOM 804 C C . ASN A 1 102 ? -20.821 -4.196 10.656 1.00 93.31 102 ASN A C 1
ATOM 806 O O . ASN A 1 102 ? -20.488 -3.977 11.815 1.00 93.31 102 ASN A O 1
ATOM 810 N N . PRO A 1 103 ? -22.109 -4.347 10.300 1.00 91.25 103 PRO A N 1
ATOM 811 C CA . PRO A 1 103 ? -23.220 -4.164 11.239 1.00 91.25 103 PRO A CA 1
ATOM 812 C C . PRO A 1 103 ? -23.139 -5.022 12.509 1.00 91.25 103 PRO A C 1
ATOM 814 O O . PRO A 1 103 ? -23.710 -4.655 13.530 1.00 91.25 103 PRO A O 1
ATOM 817 N N . LYS A 1 104 ? -22.439 -6.162 12.456 1.00 94.88 104 LYS A N 1
ATOM 818 C CA . LYS A 1 104 ? -22.252 -7.062 13.600 1.00 94.88 104 LYS A CA 1
ATOM 819 C C . LYS A 1 104 ? -21.252 -6.526 14.635 1.00 94.88 104 LYS A C 1
ATOM 821 O O . LYS A 1 104 ? -21.290 -6.959 15.782 1.00 94.88 104 LYS A O 1
ATOM 826 N N . TYR A 1 105 ? -20.347 -5.631 14.241 1.00 90.38 105 TYR A N 1
ATOM 827 C CA . TYR A 1 105 ? -19.236 -5.172 15.072 1.00 90.38 105 TYR A CA 1
ATOM 828 C C . TYR A 1 105 ? -19.261 -3.651 15.216 1.00 90.38 105 TYR A C 1
ATOM 830 O O . TYR A 1 105 ? -19.450 -2.921 14.248 1.00 90.38 105 TYR A O 1
ATOM 838 N N . TYR A 1 106 ? -19.034 -3.162 16.434 1.00 86.75 106 TYR A N 1
ATOM 839 C CA . TYR A 1 106 ? -19.039 -1.724 16.703 1.00 86.75 106 TYR A CA 1
ATOM 840 C C . TYR A 1 106 ? -17.819 -1.004 16.105 1.00 86.75 106 TYR A C 1
ATOM 842 O O . TYR A 1 106 ? -17.932 0.115 15.608 1.00 86.75 106 TYR A O 1
ATOM 850 N N . GLN A 1 107 ? -16.647 -1.644 16.136 1.00 89.25 107 GLN A N 1
ATOM 851 C CA . GLN A 1 107 ? -15.399 -1.028 15.693 1.00 89.25 107 GLN A CA 1
ATOM 852 C C . GLN A 1 107 ? -15.156 -1.236 14.187 1.00 89.25 107 GLN A C 1
ATOM 854 O O . GLN A 1 107 ? -15.299 -2.360 13.694 1.00 89.25 107 GLN A O 1
ATOM 859 N N . PRO A 1 108 ? -14.772 -0.182 13.442 1.00 88.62 108 PRO A N 1
ATOM 860 C CA . PRO A 1 108 ? -14.352 -0.319 12.056 1.00 88.62 108 PRO A CA 1
ATOM 861 C C . PRO A 1 108 ? -12.947 -0.922 11.957 1.00 88.62 108 PRO A C 1
ATOM 863 O O . PRO A 1 108 ? -12.116 -0.762 12.848 1.00 88.62 108 PRO A O 1
ATOM 866 N N . VAL A 1 109 ? -12.661 -1.553 10.821 1.00 88.06 109 VAL A N 1
ATOM 867 C CA . VAL A 1 109 ? -11.311 -1.981 10.445 1.00 88.06 109 VAL A CA 1
ATOM 868 C C . VAL A 1 109 ? -10.742 -0.970 9.462 1.00 88.06 109 VAL A C 1
ATOM 870 O O . VAL A 1 109 ? -11.316 -0.736 8.395 1.00 88.06 109 VAL A O 1
ATOM 873 N N . PHE A 1 110 ? -9.610 -0.367 9.814 1.00 86.00 110 PHE A N 1
ATOM 874 C CA . PHE A 1 110 ? -8.897 0.545 8.930 1.00 86.00 110 PHE A CA 1
ATOM 875 C C . PHE A 1 110 ? -7.982 -0.239 7.996 1.00 86.00 110 PHE A C 1
ATOM 877 O O . PHE A 1 110 ? -7.170 -1.050 8.432 1.00 86.00 110 PHE A O 1
ATOM 884 N N . PHE A 1 111 ? -8.122 0.016 6.701 1.00 85.19 111 PHE A N 1
ATOM 885 C CA . PHE A 1 111 ? -7.274 -0.533 5.658 1.00 85.19 111 PHE A CA 1
ATOM 886 C C . PHE A 1 111 ? -6.521 0.608 4.987 1.00 85.19 111 PHE A C 1
ATOM 888 O O . PHE A 1 111 ? -7.138 1.517 4.422 1.00 85.19 111 PHE A O 1
ATOM 895 N N . LEU A 1 112 ? -5.196 0.555 5.076 1.00 84.56 112 LEU A N 1
ATOM 896 C CA . LEU A 1 112 ? -4.293 1.572 4.566 1.00 84.56 112 LEU A CA 1
ATOM 897 C C . LEU A 1 112 ? -3.273 0.918 3.633 1.00 84.56 112 LEU A C 1
ATOM 899 O O . LEU A 1 112 ? -2.562 0.001 4.033 1.00 84.56 112 LEU A O 1
ATOM 903 N N . ILE A 1 113 ? -3.196 1.422 2.405 1.00 83.00 113 ILE A N 1
ATOM 904 C CA . ILE A 1 113 ? -2.117 1.152 1.458 1.00 83.00 113 ILE A CA 1
ATOM 905 C C . ILE A 1 113 ? -1.447 2.487 1.177 1.00 83.00 113 ILE A C 1
ATOM 907 O O . ILE A 1 113 ? -2.111 3.434 0.754 1.00 83.00 113 ILE A O 1
ATOM 911 N N . VAL A 1 114 ? -0.141 2.552 1.403 1.00 82.50 114 VAL A N 1
ATOM 912 C CA . VAL A 1 114 ? 0.693 3.696 1.040 1.00 82.50 114 VAL A CA 1
ATOM 913 C C . VAL A 1 114 ? 1.890 3.163 0.275 1.00 82.50 114 VAL A C 1
ATOM 915 O O . VAL A 1 114 ? 2.569 2.258 0.754 1.00 82.50 114 VAL A O 1
ATOM 918 N N . GLN A 1 115 ? 2.162 3.739 -0.888 1.00 82.81 115 GLN A N 1
ATOM 919 C CA . GLN A 1 115 ? 3.402 3.517 -1.617 1.00 82.81 115 GLN A CA 1
ATOM 920 C C . GLN A 1 115 ? 4.034 4.865 -1.928 1.00 82.81 115 GLN A C 1
ATOM 922 O O . GLN A 1 115 ? 3.346 5.815 -2.301 1.00 82.81 115 GLN A O 1
ATOM 927 N N . SER A 1 116 ? 5.347 4.940 -1.763 1.00 80.25 116 SER A N 1
ATOM 928 C CA . SER A 1 116 ? 6.129 6.114 -2.113 1.00 80.25 116 SER A CA 1
ATOM 929 C C . SER A 1 116 ? 7.566 5.706 -2.397 1.00 80.25 116 SER A C 1
ATOM 931 O O . SER A 1 116 ? 8.123 4.862 -1.695 1.00 80.25 116 SER A O 1
ATOM 933 N N . ASN A 1 117 ? 8.177 6.325 -3.400 1.00 76.69 117 ASN A N 1
ATOM 934 C CA . ASN A 1 117 ? 9.627 6.289 -3.582 1.00 76.69 117 ASN A CA 1
ATOM 935 C C . ASN A 1 117 ? 10.349 7.302 -2.679 1.00 76.69 117 ASN A C 1
ATOM 937 O O . ASN A 1 117 ? 11.573 7.264 -2.549 1.00 76.69 117 ASN A O 1
ATOM 941 N N . ASN A 1 118 ? 9.608 8.209 -2.037 1.00 78.81 118 ASN A N 1
ATOM 942 C CA . ASN A 1 118 ? 10.158 9.153 -1.083 1.00 78.81 118 ASN A CA 1
ATOM 943 C C . ASN A 1 118 ? 10.250 8.511 0.310 1.00 78.81 118 ASN A C 1
ATOM 945 O O . ASN A 1 118 ? 9.243 8.228 0.958 1.00 78.81 118 ASN A O 1
ATOM 949 N N . ARG A 1 119 ? 11.478 8.325 0.808 1.00 72.31 119 ARG A N 1
ATOM 950 C CA . ARG A 1 119 ? 11.728 7.764 2.147 1.00 72.31 119 ARG A CA 1
ATOM 951 C C . ARG A 1 119 ? 11.104 8.596 3.267 1.00 72.31 119 ARG A C 1
ATOM 953 O O . ARG A 1 119 ? 10.743 8.025 4.286 1.00 72.31 119 ARG A O 1
ATOM 960 N N . SER A 1 120 ? 10.927 9.909 3.085 1.00 74.38 120 SER A N 1
ATOM 961 C CA . SER A 1 120 ? 10.290 10.764 4.096 1.00 74.38 120 SER A CA 1
ATOM 962 C C . SER A 1 120 ? 8.786 10.515 4.240 1.00 74.38 120 SER A C 1
ATOM 964 O O . SER A 1 120 ? 8.180 11.005 5.186 1.00 74.38 120 SER A O 1
ATOM 966 N N . SER A 1 121 ? 8.172 9.776 3.311 1.00 75.19 121 SER A N 1
ATOM 967 C CA . SER A 1 121 ? 6.769 9.360 3.398 1.00 75.19 121 SER A CA 1
ATOM 968 C C . SER A 1 121 ? 6.529 8.301 4.475 1.00 75.19 121 SER A C 1
ATOM 970 O O . SER A 1 121 ? 5.382 8.083 4.866 1.00 75.19 121 SER A O 1
ATOM 972 N N . PHE A 1 122 ? 7.590 7.635 4.943 1.00 76.62 122 PHE A N 1
ATOM 973 C CA . PHE A 1 122 ? 7.512 6.530 5.887 1.00 76.62 122 PHE A CA 1
ATOM 974 C C . PHE A 1 122 ? 8.426 6.769 7.080 1.00 76.62 122 PHE A C 1
ATOM 976 O O . PHE A 1 122 ? 9.585 7.151 6.941 1.00 76.62 122 PHE A O 1
ATOM 983 N N . HIS A 1 123 ? 7.921 6.475 8.272 1.00 71.50 123 HIS A N 1
ATOM 984 C CA . HIS A 1 123 ? 8.778 6.279 9.432 1.00 71.50 123 HIS A CA 1
ATOM 985 C C . HIS A 1 123 ? 9.068 4.788 9.541 1.00 71.50 123 HIS A C 1
ATOM 987 O O . HIS A 1 123 ? 8.154 3.975 9.395 1.00 71.50 123 HIS A O 1
ATOM 993 N N . SER A 1 124 ? 10.322 4.420 9.805 1.00 69.50 124 SER A N 1
ATOM 994 C CA . SER A 1 124 ? 10.649 3.015 10.043 1.00 69.50 124 SER A CA 1
ATOM 995 C C . SER A 1 124 ? 9.864 2.527 11.271 1.00 69.50 124 SER A C 1
ATOM 997 O O . SER A 1 124 ? 9.919 3.194 12.311 1.00 69.50 124 SER A O 1
ATOM 999 N N . PRO A 1 125 ? 9.128 1.402 11.196 1.00 68.75 125 PRO A N 1
ATOM 1000 C CA . PRO A 1 125 ? 8.496 0.753 12.342 1.00 68.75 125 PRO A CA 1
ATOM 1001 C C . PRO A 1 125 ? 9.394 0.665 13.581 1.00 68.75 125 PRO A C 1
ATOM 1003 O O . PRO A 1 125 ? 8.917 0.896 14.692 1.00 68.75 125 PRO A O 1
ATOM 1006 N N . ILE A 1 126 ? 10.699 0.429 13.391 1.00 71.19 126 ILE A N 1
ATOM 1007 C CA . ILE A 1 126 ? 11.680 0.360 14.486 1.00 71.19 126 ILE A CA 1
ATOM 1008 C C . ILE A 1 126 ? 11.829 1.684 15.249 1.00 71.19 126 ILE A C 1
ATOM 1010 O O . ILE A 1 126 ? 12.230 1.690 16.405 1.00 71.19 126 ILE A O 1
ATOM 1014 N N . VAL A 1 127 ? 11.479 2.807 14.619 1.00 69.88 127 VAL A N 1
ATOM 1015 C CA . VAL A 1 127 ? 11.472 4.145 15.222 1.00 69.88 127 VAL A CA 1
ATOM 1016 C C . VAL A 1 127 ? 10.069 4.507 15.715 1.00 69.88 127 VAL A C 1
ATOM 1018 O O . VAL A 1 127 ? 9.913 5.063 16.799 1.00 69.88 127 VAL A O 1
ATOM 1021 N N . CYS A 1 128 ? 9.033 4.182 14.936 1.00 73.75 128 CYS A N 1
ATOM 1022 C CA . CYS A 1 128 ? 7.659 4.596 15.216 1.00 73.75 128 CYS A CA 1
ATOM 1023 C C . CYS A 1 128 ? 7.075 3.935 16.473 1.00 73.75 128 CYS A C 1
ATOM 1025 O O . CYS A 1 128 ? 6.514 4.631 17.318 1.00 73.75 128 CYS A O 1
ATOM 1027 N N . TYR A 1 129 ? 7.219 2.616 16.627 1.00 78.06 129 TYR A N 1
ATOM 1028 C CA . TYR A 1 129 ? 6.612 1.899 17.752 1.00 78.06 129 TYR A CA 1
ATOM 1029 C C . TYR A 1 129 ? 7.222 2.288 19.111 1.00 78.06 129 TYR A C 1
ATOM 1031 O O . TYR A 1 129 ? 6.448 2.607 20.018 1.00 78.06 129 TYR A O 1
ATOM 1039 N N . PRO A 1 130 ? 8.559 2.389 19.262 1.00 81.81 130 PRO A N 1
ATOM 1040 C CA . PRO A 1 130 ? 9.155 2.905 20.495 1.00 81.81 130 PRO A CA 1
ATOM 1041 C C . PRO A 1 130 ? 8.745 4.338 20.839 1.00 81.81 130 PRO A C 1
ATOM 1043 O O . PRO A 1 130 ? 8.472 4.625 22.002 1.00 81.81 130 PRO A O 1
ATOM 1046 N N . ALA A 1 131 ? 8.626 5.230 19.848 1.00 77.62 131 ALA A N 1
ATOM 1047 C CA . ALA A 1 131 ? 8.175 6.607 20.077 1.00 77.62 131 ALA A CA 1
ATOM 1048 C C . ALA A 1 131 ? 6.728 6.692 20.606 1.00 77.62 131 ALA A C 1
ATOM 1050 O O . ALA A 1 131 ? 6.372 7.656 21.278 1.00 77.62 131 ALA A O 1
ATOM 1051 N N . LEU A 1 132 ? 5.904 5.676 20.331 1.00 79.31 132 LEU A N 1
ATOM 1052 C CA . LEU A 1 132 ? 4.541 5.537 20.851 1.00 79.31 132 LEU A CA 1
ATOM 1053 C C . LEU A 1 132 ? 4.479 4.798 22.205 1.00 79.31 132 LEU A C 1
ATOM 1055 O O . LEU A 1 132 ? 3.387 4.529 22.699 1.00 79.31 132 LEU A O 1
ATOM 1059 N N . GLY A 1 133 ? 5.628 4.466 22.804 1.00 85.06 133 GLY A N 1
ATOM 1060 C CA . GLY A 1 133 ? 5.723 3.775 24.093 1.00 85.06 133 GLY A CA 1
ATOM 1061 C C . GLY A 1 133 ? 5.656 2.248 24.011 1.00 85.06 133 GLY A C 1
ATOM 1062 O O . GLY A 1 133 ? 5.642 1.588 25.049 1.00 85.06 133 GLY A O 1
ATOM 1063 N N . TYR A 1 134 ? 5.634 1.666 22.807 1.00 83.00 134 TYR A N 1
ATOM 1064 C CA . TYR A 1 134 ? 5.684 0.214 22.641 1.00 83.00 134 TYR A CA 1
ATOM 1065 C C . TYR A 1 134 ? 7.118 -0.297 22.754 1.00 83.00 134 TYR A C 1
ATOM 1067 O O . TYR A 1 134 ? 8.053 0.290 22.211 1.00 83.00 134 TYR A O 1
ATOM 1075 N N . LYS A 1 135 ? 7.294 -1.444 23.408 1.00 87.06 135 LYS A N 1
ATOM 1076 C CA . LYS A 1 135 ? 8.575 -2.146 23.459 1.00 87.06 135 LYS A CA 1
ATOM 1077 C C . LYS A 1 135 ? 8.562 -3.288 22.449 1.00 87.06 135 LYS A C 1
ATOM 1079 O O . LYS A 1 135 ? 7.629 -4.081 22.428 1.00 87.06 135 LYS A O 1
ATOM 1084 N N . ILE A 1 136 ? 9.599 -3.367 21.622 1.00 82.12 136 ILE A N 1
ATOM 1085 C CA . ILE A 1 136 ? 9.810 -4.520 20.745 1.00 82.12 136 ILE A CA 1
ATOM 1086 C C . ILE A 1 136 ? 10.289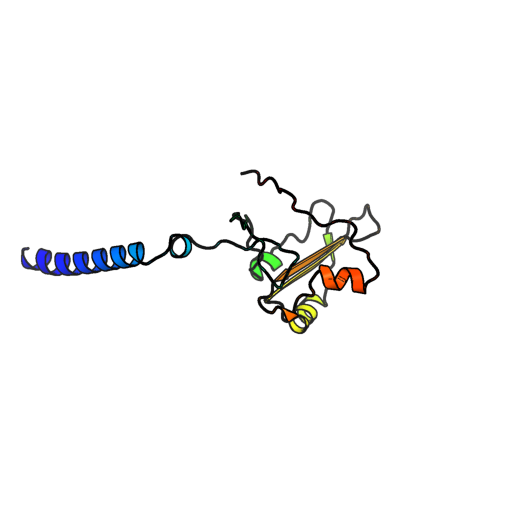 -5.677 21.626 1.00 82.12 136 ILE A C 1
ATOM 1088 O O . ILE A 1 136 ? 11.324 -5.557 22.283 1.00 82.12 136 ILE A O 1
ATOM 1092 N N . GLU A 1 137 ? 9.524 -6.765 21.669 1.00 88.06 137 GLU A N 1
ATOM 1093 C CA . GLU A 1 137 ? 9.864 -7.957 22.458 1.00 88.06 137 GLU A CA 1
ATOM 1094 C C . GLU A 1 137 ? 10.688 -8.970 21.654 1.00 88.06 137 GLU A C 1
ATOM 1096 O O . GLU A 1 137 ? 11.600 -9.585 22.200 1.00 88.06 137 GLU A O 1
ATOM 1101 N N . GLU A 1 138 ? 10.420 -9.097 20.351 1.00 83.31 138 GLU A N 1
ATOM 1102 C CA . GLU A 1 138 ? 11.087 -10.050 19.465 1.00 83.31 138 GLU A CA 1
ATOM 1103 C C . GLU A 1 138 ? 11.210 -9.488 18.040 1.00 83.31 138 GLU A C 1
ATOM 1105 O O . GLU A 1 138 ? 10.342 -8.755 17.558 1.00 83.31 138 GLU A O 1
ATOM 1110 N N . THR A 1 139 ? 12.289 -9.855 17.346 1.00 77.31 139 THR A N 1
ATOM 1111 C CA . THR A 1 139 ? 12.457 -9.636 15.905 1.00 77.31 139 THR A CA 1
ATOM 1112 C C . THR A 1 139 ? 12.850 -10.947 15.243 1.00 77.31 139 THR A C 1
ATOM 1114 O O . THR A 1 139 ? 13.808 -11.585 15.677 1.00 77.31 139 THR A O 1
ATOM 1117 N N . GLY A 1 140 ? 12.171 -11.320 14.161 1.00 73.62 140 GLY A N 1
ATOM 1118 C CA . GLY A 1 140 ? 12.448 -12.566 13.456 1.00 73.62 140 GLY A CA 1
ATOM 1119 C C . GLY A 1 140 ? 12.099 -12.506 11.976 1.00 73.62 140 GLY A C 1
ATOM 1120 O O . GLY A 1 140 ? 11.624 -11.495 11.458 1.00 73.62 140 GLY A O 1
ATOM 1121 N N . ARG A 1 141 ? 12.354 -13.619 11.289 1.00 71.75 141 ARG A N 1
ATOM 1122 C CA . ARG A 1 141 ? 11.910 -13.860 9.914 1.00 71.75 141 ARG A CA 1
ATOM 1123 C C . ARG A 1 141 ? 10.802 -14.905 9.959 1.00 71.75 141 ARG A C 1
ATOM 1125 O O . ARG A 1 141 ? 10.924 -15.889 10.680 1.00 71.75 141 ARG A O 1
ATOM 1132 N N . VAL A 1 142 ? 9.745 -14.693 9.184 1.00 65.88 142 VAL A N 1
ATOM 1133 C CA . VAL A 1 142 ? 8.646 -15.652 9.038 1.00 65.88 142 VAL A CA 1
ATOM 1134 C C . VAL A 1 142 ? 8.560 -16.057 7.577 1.00 65.88 142 VAL A C 1
ATOM 1136 O O . VAL A 1 142 ? 8.544 -15.203 6.691 1.00 65.88 142 VAL A O 1
ATOM 1139 N N . GLU A 1 143 ? 8.498 -17.361 7.330 1.00 68.69 143 GLU A N 1
ATOM 1140 C CA . GLU A 1 143 ? 8.204 -17.888 6.004 1.00 68.69 143 GLU A CA 1
ATOM 1141 C C . GLU A 1 143 ? 6.711 -17.737 5.718 1.00 68.69 143 GLU A C 1
ATOM 1143 O O . GLU A 1 143 ? 5.860 -18.229 6.460 1.00 68.69 143 GLU A O 1
ATOM 1148 N N . ILE A 1 144 ? 6.386 -17.042 4.629 1.00 64.69 144 ILE A N 1
ATOM 1149 C CA . ILE A 1 144 ? 5.009 -16.908 4.157 1.00 64.69 144 ILE A CA 1
ATOM 1150 C C . ILE A 1 144 ? 4.817 -17.922 3.024 1.00 64.69 144 ILE A C 1
ATOM 1152 O O . ILE A 1 144 ? 5.356 -17.709 1.935 1.00 64.69 144 ILE A O 1
ATOM 1156 N N . PRO A 1 145 ? 4.067 -19.021 3.233 1.00 66.69 145 PRO A N 1
ATOM 1157 C CA . PRO A 1 145 ? 3.839 -20.002 2.182 1.00 66.69 145 PRO A CA 1
ATOM 1158 C C . PRO A 1 145 ? 2.956 -19.393 1.089 1.00 66.69 145 PRO A C 1
ATOM 1160 O O . PRO A 1 145 ? 1.773 -19.117 1.301 1.00 66.69 145 PRO A O 1
ATOM 1163 N N . VAL A 1 146 ? 3.520 -19.198 -0.102 1.00 58.78 146 VAL A N 1
ATOM 1164 C CA . VAL A 1 146 ? 2.765 -18.762 -1.281 1.00 58.78 146 VAL A CA 1
ATOM 1165 C C . VAL A 1 146 ? 2.216 -20.006 -1.975 1.00 58.78 146 VAL A C 1
ATOM 1167 O O . VAL A 1 146 ? 2.971 -20.810 -2.516 1.00 58.78 146 VAL A O 1
ATOM 1170 N N . ARG A 1 147 ? 0.894 -20.199 -1.922 1.00 56.34 147 ARG A N 1
ATOM 1171 C CA . ARG A 1 147 ? 0.221 -21.256 -2.689 1.00 56.34 147 ARG A CA 1
ATOM 1172 C C . ARG A 1 147 ? 0.077 -20.791 -4.139 1.00 56.34 147 ARG A C 1
ATOM 1174 O O . ARG A 1 147 ? -0.511 -19.734 -4.366 1.00 56.34 147 ARG A O 1
ATOM 1181 N N . ASN A 1 148 ? 0.630 -21.569 -5.068 1.00 51.12 148 ASN A N 1
ATOM 1182 C CA . ASN A 1 148 ? 0.438 -21.394 -6.511 1.00 51.12 148 ASN A CA 1
ATOM 1183 C C . ASN A 1 148 ? -0.975 -21.791 -6.938 1.00 51.12 148 ASN A C 1
ATOM 1185 O O . ASN A 1 148 ? -1.499 -22.776 -6.367 1.00 51.12 148 ASN A O 1
#

Radius of gyration: 24.15 Å; chains: 1; bounding box: 46×37×83 Å

Sequence (148 aa):
MRRFSEEYCRVIGVLLLTFVIIILFSTPSMILAKSVTTIGAELSHGASGETFVRAKLDFGSNEHMRAFPRKIGNWRDREYSAATRLAKVLHADVLLMRAYSNPKYYQPVFFLIVQSNNRSSFHSPIVCYPALGYKIEETGRVEIPVRN

pLDDT: mean 75.79, std 13.35, range [45.88, 94.88]

Secondary structure (DSSP, 8-state):
-HHHHHHHHHHHHHHHHHHHHHHHHS-HHHHS---B----S-SSSPPTT---B--SS-TT-HHHHHTS-SEETTEEEE--TTHHHHHHHTT-SEEEEEEEE-TT-SSPEEEEEEE-S-GGG---HHHHHHHTTPPP------------